Protein AF-A0A529Q2W7-F1 (afdb_monomer_lite)

Secondary structure (DSSP, 8-state):
-PPPEEEEEE--SHHHHHHHHHHHT-TTEEEEEEE-S--

Radius of gyration: 10.61 Å; chains: 1; bounding box: 24×12×32 Å

Foldseek 3Di:
DDAAAEDEQEAPDPVSVVVVVVQVPDPNHDDPYYYHPPD

pLDDT: mean 93.81, std 7.65, range [63.06, 98.0]

Structure (mmCIF, N/CA/C/O backbone):
data_AF-A0A529Q2W7-F1
#
_entry.id   AF-A0A529Q2W7-F1
#
loop_
_atom_site.group_PDB
_atom_site.id
_atom_site.type_symbol
_atom_site.label_atom_id
_atom_site.label_alt_id
_atom_site.label_comp_id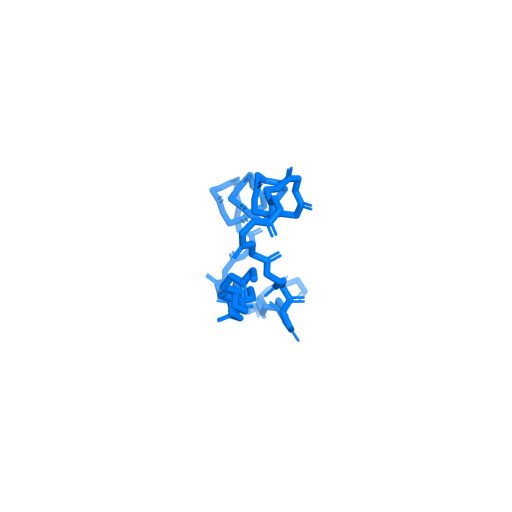
_atom_site.label_asym_id
_atom_site.label_entity_id
_atom_site.label_seq_id
_atom_site.pdbx_PDB_ins_code
_atom_site.Cartn_x
_atom_site.Cartn_y
_atom_site.Cartn_z
_atom_site.occupancy
_atom_site.B_iso_or_equiv
_atom_site.auth_seq_id
_atom_site.auth_comp_id
_atom_site.auth_asym_id
_atom_site.auth_atom_id
_atom_site.pdbx_PDB_model_num
ATOM 1 N N . MET A 1 1 ? -15.287 0.588 17.178 1.00 63.06 1 MET A N 1
ATOM 2 C CA . MET A 1 1 ? -14.037 0.538 16.388 1.00 63.06 1 MET A CA 1
ATOM 3 C C . MET A 1 1 ? -14.369 1.081 15.012 1.00 63.06 1 MET A C 1
ATOM 5 O O . MET A 1 1 ? -15.461 0.791 14.548 1.00 63.06 1 MET A O 1
ATOM 9 N N . ALA A 1 2 ? -13.521 1.923 14.423 1.00 79.12 2 ALA A N 1
ATOM 10 C CA . ALA A 1 2 ? -13.723 2.335 13.034 1.00 79.12 2 ALA A CA 1
ATOM 11 C C . ALA A 1 2 ? -13.403 1.150 12.110 1.00 79.12 2 ALA A C 1
ATOM 13 O O . ALA A 1 2 ? -12.485 0.383 12.412 1.00 79.12 2 ALA A O 1
ATOM 14 N N . ASP A 1 3 ? -14.161 0.993 11.027 1.00 90.44 3 ASP A N 1
ATOM 15 C CA . ASP A 1 3 ? -13.886 -0.035 10.023 1.00 90.44 3 ASP A CA 1
ATOM 16 C C . ASP A 1 3 ? -12.527 0.211 9.353 1.00 90.44 3 ASP A C 1
ATOM 18 O O . ASP A 1 3 ? -12.092 1.356 9.190 1.00 90.44 3 ASP A O 1
ATOM 22 N N . LYS A 1 4 ? -11.846 -0.872 8.961 1.00 95.62 4 LYS A N 1
ATOM 23 C CA . LYS A 1 4 ? -10.556 -0.789 8.265 1.00 95.62 4 LYS A CA 1
ATOM 24 C C . LYS A 1 4 ? -10.710 -0.101 6.910 1.00 95.62 4 LYS A C 1
ATOM 26 O O . LYS A 1 4 ? -11.668 -0.340 6.174 1.00 95.62 4 LYS A O 1
ATOM 31 N N . VAL A 1 5 ? -9.713 0.696 6.538 1.00 97.06 5 VAL A N 1
ATOM 32 C CA . VAL A 1 5 ? -9.631 1.302 5.208 1.00 97.06 5 VAL A CA 1
ATOM 33 C C . VAL A 1 5 ? -9.186 0.238 4.208 1.00 97.06 5 VAL A C 1
ATOM 35 O O . VAL A 1 5 ? -8.078 -0.295 4.295 1.00 97.06 5 VAL A O 1
ATOM 38 N N . LYS A 1 6 ? -10.055 -0.062 3.241 1.00 97.50 6 LYS A N 1
ATOM 39 C CA . LYS A 1 6 ? -9.775 -1.016 2.163 1.00 97.50 6 LYS A CA 1
ATOM 40 C C . LYS A 1 6 ? -8.920 -0.364 1.090 1.00 97.50 6 LYS A C 1
ATOM 42 O O . LYS A 1 6 ? -9.285 0.687 0.565 1.00 97.50 6 LYS A O 1
ATOM 47 N N . ILE A 1 7 ? -7.802 -0.996 0.750 1.00 97.31 7 ILE A N 1
ATOM 48 C CA . ILE A 1 7 ? -6.831 -0.456 -0.202 1.00 97.31 7 ILE A CA 1
ATOM 49 C C . ILE A 1 7 ? -6.464 -1.468 -1.291 1.00 97.31 7 ILE A C 1
ATOM 51 O O . ILE A 1 7 ? -6.347 -2.670 -1.047 1.00 97.31 7 ILE A O 1
ATOM 55 N N . LEU A 1 8 ? -6.243 -0.948 -2.497 1.00 97.88 8 LEU A N 1
ATOM 56 C CA . LEU A 1 8 ? -5.681 -1.664 -3.640 1.00 97.88 8 LEU A CA 1
ATOM 57 C C . LEU A 1 8 ? -4.276 -1.118 -3.901 1.00 97.88 8 LEU A C 1
ATOM 59 O O . LEU A 1 8 ? -4.109 0.079 -4.128 1.00 97.88 8 LEU A O 1
ATOM 63 N N . VAL A 1 9 ? -3.269 -1.988 -3.894 1.00 97.06 9 VAL A N 1
ATOM 64 C CA . VAL A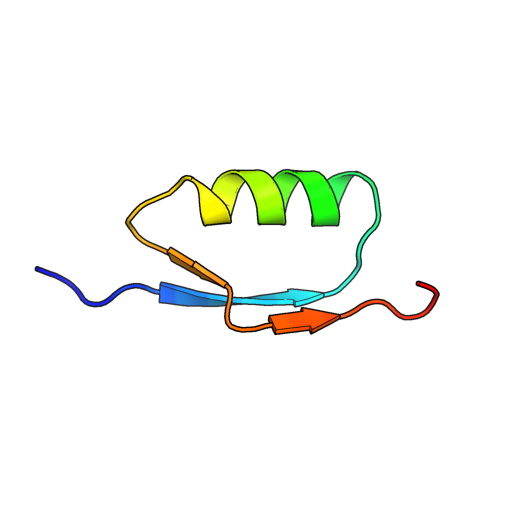 1 9 ? -1.890 -1.595 -4.212 1.00 97.06 9 VAL A CA 1
ATOM 65 C C . VAL A 1 9 ? -1.663 -1.752 -5.713 1.00 97.06 9 VAL A C 1
ATOM 67 O O . VAL A 1 9 ? -1.716 -2.866 -6.227 1.00 97.06 9 VAL A O 1
ATOM 70 N N . VAL A 1 10 ? -1.396 -0.653 -6.425 1.00 96.75 10 VAL A N 1
ATOM 71 C CA . VAL A 1 10 ? -1.125 -0.665 -7.873 1.00 96.75 10 VAL A CA 1
ATOM 72 C C . VAL A 1 10 ? 0.344 -0.349 -8.138 1.00 96.75 10 VAL A C 1
ATOM 74 O O . VAL A 1 10 ? 0.838 0.720 -7.790 1.00 96.75 10 VAL A O 1
ATOM 77 N N . GLY A 1 11 ? 1.025 -1.277 -8.807 1.00 95.69 11 GLY A N 1
ATOM 78 C CA . GLY A 1 11 ? 2.458 -1.239 -9.067 1.00 95.69 11 GLY A CA 1
ATOM 79 C C . GLY A 1 11 ? 3.248 -1.905 -7.943 1.00 95.69 11 GLY A C 1
ATOM 80 O O . GLY A 1 11 ? 3.206 -1.467 -6.801 1.00 95.69 11 GLY A O 1
ATOM 81 N N . LEU A 1 12 ? 4.015 -2.942 -8.287 1.00 95.06 12 LEU A N 1
ATOM 82 C CA . LEU A 1 12 ? 4.832 -3.730 -7.356 1.00 95.06 12 LEU A CA 1
ATOM 83 C C . LEU A 1 12 ? 6.340 -3.565 -7.596 1.00 95.06 12 LEU A C 1
ATOM 85 O O . LEU A 1 12 ? 7.100 -4.526 -7.628 1.00 95.06 12 LEU A O 1
ATOM 89 N N . GLY A 1 13 ? 6.789 -2.321 -7.767 1.00 93.38 13 GLY A N 1
ATOM 90 C CA . GLY A 1 13 ? 8.212 -2.002 -7.620 1.00 93.38 13 GLY A CA 1
ATOM 91 C C . GLY A 1 13 ? 8.634 -1.976 -6.144 1.00 93.38 13 GLY A C 1
ATOM 92 O O . GLY A 1 13 ? 7.825 -2.231 -5.251 1.00 93.38 13 GLY A O 1
ATOM 93 N N . ASN A 1 14 ? 9.874 -1.560 -5.871 1.00 94.88 14 ASN A N 1
ATOM 94 C CA . ASN A 1 14 ? 10.411 -1.444 -4.504 1.00 94.88 14 ASN A CA 1
ATOM 95 C C . ASN A 1 14 ? 9.498 -0.643 -3.558 1.00 94.88 14 ASN A C 1
ATOM 97 O O . ASN A 1 14 ? 9.275 -1.048 -2.420 1.00 94.88 14 ASN A O 1
ATOM 101 N N . MET A 1 15 ? 8.930 0.465 -4.043 1.00 95.06 15 MET A N 1
ATOM 102 C CA . MET A 1 15 ? 7.992 1.281 -3.267 1.00 95.06 15 MET A CA 1
ATOM 103 C C . MET A 1 15 ? 6.648 0.580 -3.063 1.00 95.06 15 MET A C 1
ATOM 105 O O . MET A 1 15 ? 6.154 0.530 -1.945 1.00 95.06 15 MET A O 1
ATOM 109 N N . GLY A 1 16 ? 6.062 -0.006 -4.107 1.00 95.31 16 GLY A N 1
ATOM 110 C CA . GLY A 1 16 ? 4.771 -0.687 -3.986 1.00 95.31 16 GLY A CA 1
ATOM 111 C C . GLY A 1 16 ? 4.810 -1.848 -2.993 1.00 95.31 16 GLY A C 1
ATOM 112 O O . GLY A 1 16 ? 3.947 -1.956 -2.123 1.00 95.31 16 GLY A O 1
ATOM 113 N N . ALA A 1 17 ? 5.865 -2.664 -3.063 1.00 95.44 17 ALA A N 1
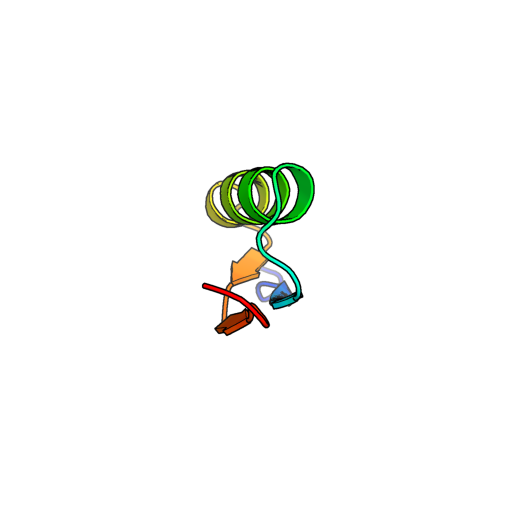ATOM 114 C CA . ALA A 1 17 ? 6.072 -3.780 -2.149 1.00 95.44 17 ALA A CA 1
ATOM 115 C C . ALA A 1 17 ? 6.309 -3.319 -0.699 1.00 95.44 17 ALA A C 1
ATOM 117 O O . ALA A 1 17 ? 5.736 -3.895 0.230 1.00 95.44 17 ALA A O 1
ATOM 118 N N . SER A 1 18 ? 7.106 -2.264 -0.480 1.00 97.38 18 SER A N 1
ATOM 119 C CA . SER A 1 18 ? 7.351 -1.739 0.870 1.00 97.38 18 SER A CA 1
ATOM 120 C C . SER A 1 18 ? 6.088 -1.144 1.501 1.00 97.38 18 SER A C 1
ATOM 122 O O . SER A 1 18 ? 5.829 -1.383 2.681 1.00 97.38 18 SER A O 1
ATOM 124 N N . HIS A 1 19 ? 5.254 -0.459 0.713 1.00 96.50 19 HIS A N 1
ATOM 125 C CA . HIS A 1 19 ? 3.984 0.098 1.178 1.00 96.50 19 HIS A CA 1
ATOM 126 C C . HIS A 1 19 ? 2.958 -0.998 1.461 1.00 96.50 19 HIS A C 1
ATOM 128 O O . HIS A 1 19 ? 2.352 -0.983 2.527 1.00 96.50 19 HIS A O 1
ATOM 134 N N . ALA A 1 20 ? 2.810 -1.994 0.579 1.00 97.06 20 ALA A N 1
ATOM 135 C CA . ALA A 1 20 ? 1.954 -3.154 0.840 1.00 97.06 20 ALA A CA 1
ATOM 136 C C . ALA A 1 20 ? 2.351 -3.856 2.149 1.00 97.06 20 ALA A C 1
ATOM 138 O O . ALA A 1 20 ? 1.515 -4.146 2.998 1.00 97.06 20 ALA A O 1
ATOM 139 N N . SER A 1 21 ? 3.652 -4.055 2.355 1.00 97.44 21 SER A N 1
ATOM 140 C CA . SER A 1 21 ? 4.201 -4.639 3.577 1.00 97.44 21 SER A CA 1
ATOM 141 C C . SER A 1 21 ? 3.863 -3.801 4.822 1.00 97.44 21 SER A C 1
ATOM 143 O O . SER A 1 21 ? 3.458 -4.353 5.845 1.00 97.44 21 SER A O 1
ATOM 145 N N . ALA A 1 22 ? 3.988 -2.472 4.745 1.00 97.75 22 ALA A N 1
ATOM 146 C CA . ALA A 1 22 ? 3.651 -1.564 5.842 1.00 97.75 22 ALA A CA 1
ATOM 147 C C . ALA A 1 22 ? 2.147 -1.553 6.157 1.00 97.75 22 ALA A C 1
ATOM 149 O O . ALA A 1 22 ? 1.771 -1.686 7.320 1.00 97.75 22 ALA A O 1
ATOM 150 N N . TYR A 1 23 ? 1.290 -1.463 5.136 1.00 96.88 23 TYR A N 1
ATOM 151 C CA . TYR A 1 23 ? -0.161 -1.483 5.311 1.00 96.88 23 TYR A CA 1
ATOM 152 C C . TYR A 1 23 ? -0.669 -2.818 5.851 1.00 96.88 23 TYR A C 1
ATOM 154 O O . TYR A 1 23 ? -1.557 -2.825 6.693 1.00 96.88 23 TYR A O 1
ATOM 162 N N . HIS A 1 24 ? -0.073 -3.942 5.444 1.00 96.75 24 HIS A N 1
ATOM 163 C CA . HIS A 1 24 ? -0.430 -5.260 5.971 1.00 96.75 24 HIS A CA 1
ATOM 164 C C . HIS A 1 24 ? -0.188 -5.388 7.485 1.00 96.75 24 HIS A C 1
ATOM 166 O O . HIS A 1 24 ? -0.908 -6.111 8.166 1.00 96.75 24 HIS A O 1
ATOM 172 N N . ARG A 1 25 ? 0.811 -4.672 8.019 1.00 97.25 25 ARG A N 1
ATOM 173 C CA . ARG A 1 25 ? 1.124 -4.628 9.458 1.00 97.25 25 ARG A CA 1
ATOM 174 C C . ARG A 1 25 ? 0.372 -3.541 10.225 1.00 97.25 25 ARG A C 1
ATOM 176 O O . ARG A 1 25 ? 0.560 -3.422 11.430 1.00 97.25 25 ARG A O 1
ATOM 183 N N . SER A 1 26 ? -0.418 -2.713 9.547 1.00 96.12 26 SER A N 1
ATOM 184 C CA . SER A 1 26 ? -1.140 -1.610 10.171 1.00 96.12 26 SER A CA 1
ATOM 185 C C . SER A 1 26 ? -2.607 -1.987 10.358 1.00 96.12 26 SER A C 1
ATOM 187 O O . SER A 1 26 ? -3.332 -2.188 9.388 1.00 96.12 26 SER A O 1
ATOM 189 N N . ASP A 1 27 ? -3.066 -2.038 11.610 1.00 93.88 27 ASP A N 1
ATOM 190 C CA . ASP A 1 27 ? -4.417 -2.504 11.957 1.00 93.88 27 ASP A CA 1
ATOM 191 C C . ASP A 1 27 ? -5.553 -1.668 11.350 1.00 93.88 27 ASP A C 1
ATOM 193 O O . ASP A 1 27 ? -6.680 -2.150 11.244 1.00 93.88 27 ASP A O 1
ATOM 197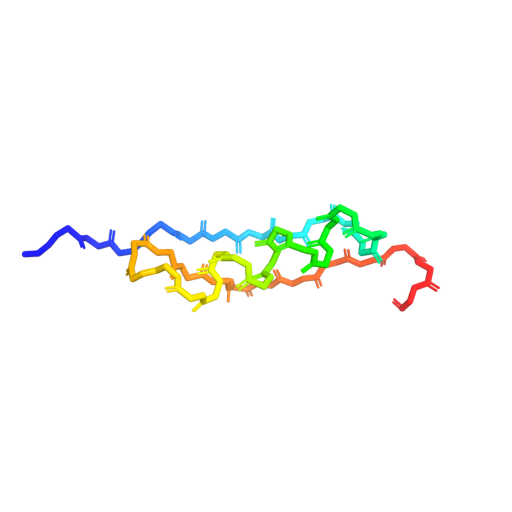 N N . GLY A 1 28 ? -5.265 -0.437 10.918 1.00 96.44 28 GLY A N 1
ATOM 198 C CA . GLY A 1 28 ? -6.229 0.449 10.267 1.00 96.44 28 GLY A CA 1
ATOM 199 C C . GLY A 1 28 ? -6.514 0.118 8.800 1.00 96.44 28 GLY A C 1
ATOM 200 O O . GLY A 1 28 ? -7.410 0.728 8.219 1.00 96.44 28 GLY A O 1
ATOM 201 N N . PHE A 1 29 ? -5.781 -0.820 8.193 1.00 97.50 29 PHE A N 1
ATOM 202 C CA . PHE A 1 29 ? -5.849 -1.083 6.757 1.00 97.50 29 PHE A CA 1
ATOM 203 C C . PHE A 1 29 ? -6.127 -2.548 6.432 1.00 97.50 29 PHE A C 1
ATOM 205 O O . PHE A 1 29 ? -5.747 -3.474 7.150 1.00 97.50 29 PH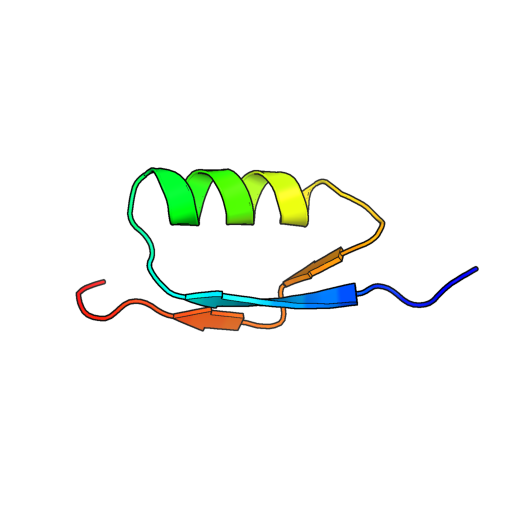E A O 1
ATOM 212 N N . GLU A 1 30 ? -6.789 -2.748 5.298 1.00 97.62 30 GLU A N 1
ATOM 213 C CA . GLU A 1 30 ? -7.032 -4.050 4.694 1.00 97.62 30 GLU A CA 1
ATOM 214 C C . GLU A 1 30 ? -6.636 -3.988 3.217 1.00 97.62 30 GLU A C 1
ATOM 216 O O . GLU A 1 30 ? -7.218 -3.238 2.432 1.00 97.62 30 GLU A O 1
ATOM 221 N N . ILE A 1 31 ? -5.635 -4.778 2.825 1.00 97.69 31 ILE A N 1
ATOM 222 C CA . ILE A 1 31 ? -5.271 -4.923 1.415 1.00 97.69 31 ILE A CA 1
ATOM 223 C C . ILE A 1 31 ? -6.265 -5.886 0.779 1.00 97.69 31 ILE A C 1
ATOM 225 O O . ILE A 1 31 ? -6.250 -7.077 1.073 1.00 97.69 31 ILE A O 1
ATOM 229 N N . VAL A 1 32 ? -7.107 -5.364 -0.108 1.00 98.00 32 VAL A N 1
ATOM 230 C CA . VAL A 1 32 ? -8.123 -6.158 -0.819 1.00 98.00 32 VAL A CA 1
ATOM 231 C C . VAL A 1 32 ? -7.644 -6.639 -2.186 1.00 98.00 32 VAL A C 1
ATOM 233 O O . VAL A 1 32 ? -8.302 -7.447 -2.833 1.00 98.00 32 VAL A O 1
ATOM 236 N N . GLY A 1 33 ? -6.493 -6.149 -2.640 1.00 97.06 33 GLY A N 1
ATOM 237 C CA . GLY A 1 33 ? -5.896 -6.570 -3.893 1.00 97.06 33 GLY A CA 1
ATOM 238 C C . GLY A 1 33 ? -4.539 -5.930 -4.127 1.00 97.06 33 GLY A C 1
ATOM 239 O O . GLY A 1 33 ? -4.185 -4.906 -3.533 1.00 97.06 33 GLY A O 1
ATOM 240 N N . ILE A 1 34 ? -3.789 -6.546 -5.031 1.00 96.12 34 ILE A N 1
ATOM 241 C CA . ILE A 1 34 ? -2.495 -6.066 -5.491 1.00 96.12 34 ILE A CA 1
ATOM 242 C C . ILE A 1 34 ? -2.448 -6.244 -7.010 1.00 96.12 34 ILE A C 1
ATOM 244 O O . ILE A 1 34 ? -2.847 -7.287 -7.519 1.00 96.12 34 ILE A O 1
ATOM 248 N N . MET A 1 35 ? -1.971 -5.229 -7.728 1.00 95.31 35 MET A N 1
ATOM 249 C CA . MET A 1 35 ? -1.875 -5.224 -9.185 1.00 95.31 35 MET A CA 1
ATOM 250 C C . MET A 1 35 ? -0.458 -4.883 -9.640 1.00 95.31 35 MET A C 1
ATOM 252 O O . MET A 1 35 ? 0.140 -3.908 -9.181 1.00 95.31 35 MET A O 1
ATOM 256 N N . SER A 1 36 ? 0.052 -5.628 -10.616 1.00 95.00 36 SER A N 1
ATOM 257 C CA . SER A 1 36 ? 1.287 -5.319 -11.336 1.00 95.00 36 SER A CA 1
ATOM 2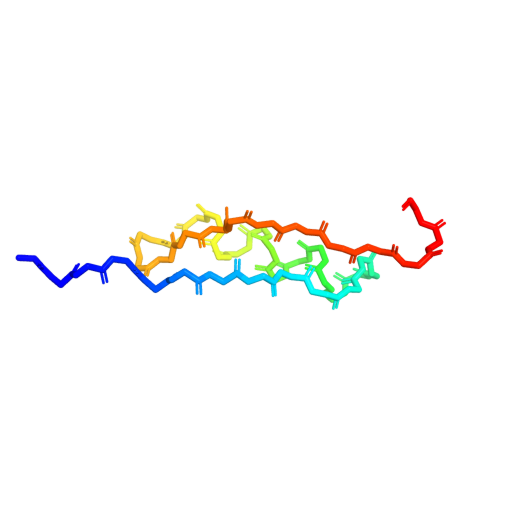58 C C . SER A 1 36 ? 1.051 -5.433 -12.838 1.00 95.00 36 SER A C 1
ATOM 260 O O . SER A 1 36 ? 0.223 -6.215 -13.287 1.00 95.00 36 SER A O 1
ATOM 262 N N . ARG A 1 37 ? 1.774 -4.633 -13.630 1.00 92.81 37 ARG A N 1
ATOM 263 C CA . ARG A 1 37 ? 1.762 -4.764 -15.099 1.00 92.81 37 ARG A CA 1
ATOM 264 C C . ARG A 1 37 ? 2.715 -5.848 -15.605 1.00 92.81 37 ARG A C 1
ATOM 266 O O . ARG A 1 37 ? 2.528 -6.330 -16.711 1.00 92.81 37 ARG A O 1
ATOM 273 N N . ASN A 1 38 ? 3.747 -6.166 -14.822 1.00 85.19 38 ASN A N 1
ATOM 274 C CA . ASN A 1 38 ? 4.928 -6.907 -15.278 1.00 85.19 38 ASN A CA 1
ATOM 275 C C . ASN A 1 38 ? 5.317 -8.078 -14.353 1.00 85.19 38 ASN A C 1
ATOM 277 O O . ASN A 1 38 ? 6.365 -8.679 -14.569 1.00 85.19 38 ASN A O 1
ATOM 281 N N . ILE A 1 39 ? 4.540 -8.340 -13.297 1.00 66.19 39 ILE A N 1
ATOM 282 C CA . ILE A 1 39 ? 4.720 -9.467 -12.365 1.00 66.19 39 ILE A CA 1
ATOM 283 C C . ILE A 1 39 ? 3.411 -10.237 -12.351 1.00 66.19 39 ILE A C 1
ATOM 285 O O . ILE A 1 39 ? 2.376 -9.532 -12.294 1.00 66.19 39 ILE A O 1
#

Sequence (39 aa):
MADKVKILVVGLGNMGASHASAYHRSDGFEIVGIMSRNI